Protein AF-A0ABD7GPJ7-F1 (afdb_monomer)

pLDDT: mean 96.89, std 2.07, range [85.75, 98.69]

Secondary structure (DSSP, 8-state):
-HHHHHHHHTT-HHHHS--EEE-GGGT-TT-SGGGHHHIIIIIHHHHHHHHHHHHHTT--EEE----GGGHHHHHHHHHHHHT-TTT--

Mean predicted aligned error: 2.33 Å

Nearest PDB structures (foldseek):
  9dl4-assembly2_A  TM=9.994E-01  e=5.511E-11  Sinorhizobium meliloti SM11
  7my9-assembly1_A  TM=1.000E+00  e=6.633E-11  Sinorhizobium meliloti SM11
  6ufp-assembly1_B  TM=1.002E+00  e=7.983E-11  Sinorhizobium meliloti SM11
  5kf6-assembly2_B  TM=1.002E+00  e=8.491E-11  Sinorhizobium meliloti SM11
  9e0b-assembly3_B  TM=1.001E+00  e=9.608E-11  Sinorhizobium meliloti SM11

InterPro domains:
  IPR002872 Proline dehydrogenase domain [PF01619] (2-87)
  IPR029041 FAD-linked oxidoreductase-like [SSF51730] (1-87)

Foldseek 3Di:
DLVVQLVVQVPVAAPRGAADEDELCVQDVPLAPVCLVCCVVRSLVVVLVSLLSNVVSRYDYHYDDDDPRNVVVVVVSVVVNVPDPSNDD

Solvent-accessible surface area (backbone atoms only — not comparable to full-atom values): 5265 Å² total; per-residue (Å²): 107,66,71,61,44,28,65,70,30,71,70,44,29,57,82,79,21,60,62,48,77,45,55,66,62,81,67,29,98,64,70,45,67,94,35,47,69,58,38,61,68,61,34,43,61,53,52,52,54,52,51,52,53,27,55,77,36,39,28,36,73,42,77,56,86,74,63,77,85,46,48,67,57,52,47,58,53,48,54,59,52,75,69,36,79,91,68,67,130

Organism: NCBI:txid1812935

Sequence (89 aa):
AIHSIGKASHGRGIYEGPGISIKLSALHPRYSRAQYERVMDELYPRLLSLTLLAKQYDIGLNIDAEEADRLELSLDLLERLCFEPQLTG

Structure (mmCIF, N/CA/C/O backbone):
data_AF-A0ABD7GPJ7-F1
#
_entry.id   AF-A0ABD7GPJ7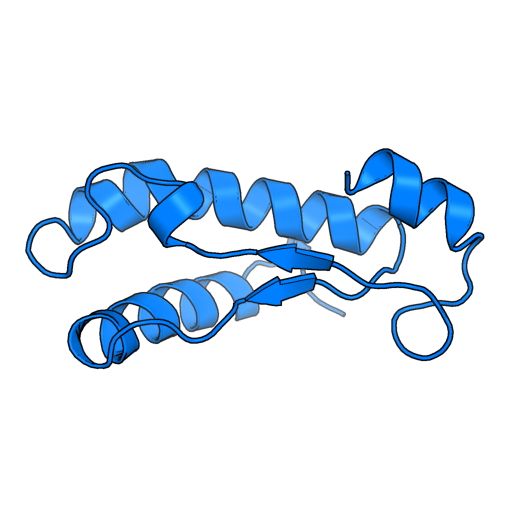-F1
#
loop_
_atom_site.group_PDB
_atom_site.id
_atom_site.type_symbol
_atom_site.label_atom_id
_atom_site.label_alt_id
_atom_site.label_comp_id
_atom_site.label_asym_id
_atom_site.label_entity_id
_atom_site.label_seq_id
_atom_site.pdbx_PDB_ins_code
_atom_site.Cartn_x
_atom_site.Cartn_y
_atom_site.Cartn_z
_atom_site.occupancy
_atom_site.B_iso_or_equiv
_atom_site.auth_seq_id
_atom_site.auth_comp_id
_atom_site.auth_asym_id
_atom_site.auth_atom_id
_atom_site.pdbx_PDB_model_num
ATOM 1 N N . ALA A 1 1 ? -4.714 0.155 -13.673 1.00 94.12 1 ALA A N 1
ATOM 2 C CA . ALA A 1 1 ? -3.524 1.030 -13.747 1.00 94.12 1 ALA A CA 1
ATOM 3 C C . ALA A 1 1 ? -2.230 0.220 -13.832 1.00 94.12 1 ALA A C 1
ATOM 5 O O . ALA A 1 1 ? -1.572 0.321 -14.857 1.00 94.12 1 ALA A O 1
ATOM 6 N N . ILE A 1 2 ? -1.914 -0.635 -12.844 1.00 97.12 2 ILE A N 1
ATOM 7 C CA . ILE A 1 2 ? -0.667 -1.433 -12.809 1.00 97.12 2 ILE A CA 1
ATOM 8 C C . ILE A 1 2 ? -0.395 -2.179 -14.125 1.00 97.12 2 ILE A C 1
ATOM 10 O O . ILE A 1 2 ? 0.656 -1.973 -14.711 1.00 97.12 2 ILE A O 1
ATOM 14 N N . HIS A 1 3 ? -1.351 -2.947 -14.662 1.00 98.06 3 HIS A N 1
ATOM 15 C CA . HIS A 1 3 ? -1.160 -3.634 -15.952 1.00 98.06 3 HIS A CA 1
ATOM 16 C C . HIS A 1 3 ? -0.793 -2.698 -17.111 1.00 98.06 3 HIS A C 1
ATOM 18 O O . HIS A 1 3 ? 0.027 -3.053 -17.953 1.00 98.06 3 HIS A O 1
ATOM 24 N N . SER A 1 4 ? -1.414 -1.521 -17.188 1.00 97.56 4 SER A N 1
ATOM 25 C CA . SER A 1 4 ? -1.158 -0.557 -18.262 1.00 97.56 4 SER A CA 1
ATOM 26 C C . SER A 1 4 ? 0.236 0.053 -18.127 1.00 97.56 4 SER A C 1
ATOM 28 O O . SER A 1 4 ? 0.963 0.124 -19.113 1.00 97.56 4 SER A O 1
ATOM 30 N N . ILE A 1 5 ? 0.619 0.439 -16.906 1.00 96.50 5 ILE A N 1
ATOM 31 C CA . ILE A 1 5 ? 1.940 1.002 -16.597 1.00 96.50 5 ILE A CA 1
ATOM 32 C C . ILE A 1 5 ? 3.026 -0.053 -16.807 1.00 96.50 5 ILE A C 1
ATOM 34 O O . ILE A 1 5 ? 4.004 0.218 -17.489 1.00 96.50 5 ILE A O 1
ATOM 38 N N . GLY A 1 6 ? 2.824 -1.272 -16.309 1.00 96.88 6 GLY A N 1
ATOM 39 C CA . GLY A 1 6 ? 3.760 -2.382 -16.459 1.00 96.88 6 GLY A CA 1
ATOM 40 C C . GLY A 1 6 ? 4.005 -2.759 -17.918 1.00 96.88 6 GLY A C 1
ATOM 41 O O . GLY A 1 6 ? 5.151 -2.864 -18.348 1.00 96.88 6 GLY A O 1
ATOM 42 N N . LYS A 1 7 ? 2.939 -2.850 -18.727 1.00 96.75 7 LYS A N 1
ATOM 43 C CA . LYS A 1 7 ? 3.072 -3.042 -20.180 1.00 96.75 7 LYS A CA 1
ATOM 44 C C . LYS A 1 7 ? 3.810 -1.878 -20.844 1.00 96.75 7 LYS A C 1
ATOM 46 O O . LYS A 1 7 ? 4.651 -2.124 -21.692 1.00 96.75 7 LYS A O 1
ATOM 51 N N . ALA A 1 8 ? 3.537 -0.631 -20.452 1.00 95.88 8 ALA A N 1
ATOM 52 C CA . ALA A 1 8 ? 4.223 0.546 -20.991 1.00 95.88 8 ALA A CA 1
ATOM 53 C C . ALA A 1 8 ? 5.683 0.681 -20.514 1.00 95.88 8 ALA A C 1
ATOM 55 O O . ALA A 1 8 ? 6.510 1.270 -21.218 1.00 95.88 8 ALA A O 1
ATOM 56 N N . SER A 1 9 ? 6.021 0.136 -19.343 1.00 96.19 9 SER A N 1
ATOM 57 C CA . SER A 1 9 ? 7.378 0.138 -18.794 1.00 96.19 9 SER A CA 1
ATOM 58 C C . SER A 1 9 ? 8.338 -0.649 -19.682 1.00 96.19 9 SER A C 1
ATOM 60 O O . SER A 1 9 ? 9.461 -0.194 -19.883 1.00 96.19 9 SER A O 1
ATOM 62 N N . HIS A 1 10 ? 7.876 -1.753 -20.287 1.00 93.94 10 HIS A N 1
ATOM 63 C CA . HIS A 1 10 ? 8.675 -2.633 -21.153 1.00 93.94 10 HIS A CA 1
ATOM 64 C C . HIS A 1 10 ? 9.996 -3.089 -20.498 1.00 93.94 10 HIS A C 1
ATOM 66 O O . HIS A 1 10 ? 11.022 -3.174 -21.165 1.00 93.94 10 HIS A O 1
ATOM 72 N N . GLY A 1 11 ? 9.980 -3.366 -19.189 1.00 92.94 11 GLY A N 1
ATOM 73 C CA . GLY A 1 11 ? 11.153 -3.873 -18.469 1.00 92.94 11 GLY A CA 1
ATOM 74 C C . GLY A 1 11 ? 12.245 -2.835 -18.196 1.00 92.94 11 GLY A C 1
ATOM 75 O O . GLY A 1 11 ? 13.379 -3.214 -17.938 1.00 92.94 11 GLY A O 1
ATOM 76 N N . ARG A 1 12 ? 11.924 -1.534 -18.217 1.00 96.25 12 ARG A N 1
ATOM 77 C CA . ARG A 1 12 ? 12.848 -0.457 -17.796 1.00 96.25 12 ARG A CA 1
ATOM 78 C C . ARG A 1 12 ? 13.131 -0.428 -16.285 1.00 96.25 12 ARG A C 1
ATOM 80 O O . ARG A 1 12 ? 13.871 0.428 -15.806 1.00 96.25 12 ARG A O 1
ATOM 87 N N . GLY A 1 13 ? 12.535 -1.355 -15.543 1.00 95.00 13 GLY A N 1
ATOM 88 C CA . GLY A 1 13 ? 12.730 -1.517 -14.114 1.00 95.00 13 GLY A CA 1
ATOM 89 C C . GLY A 1 13 ? 12.190 -0.368 -13.274 1.00 95.00 13 GLY A C 1
ATOM 90 O O . GLY A 1 13 ? 11.559 0.574 -13.763 1.00 95.00 13 GLY A O 1
ATOM 91 N N . ILE A 1 14 ? 12.473 -0.450 -11.978 1.00 97.06 14 ILE A N 1
ATOM 92 C CA . ILE A 1 14 ? 11.953 0.478 -10.967 1.00 97.06 14 ILE A CA 1
ATOM 93 C C . ILE A 1 14 ? 12.577 1.882 -11.012 1.00 97.06 14 ILE A C 1
ATOM 95 O O . ILE A 1 14 ? 12.011 2.805 -10.433 1.00 97.06 14 ILE A O 1
ATOM 99 N N . TYR A 1 15 ? 13.734 2.047 -11.666 1.00 96.12 15 TYR A N 1
ATOM 100 C CA . TYR A 1 15 ? 14.483 3.310 -11.696 1.00 96.12 15 TYR A CA 1
ATOM 101 C C . TYR A 1 15 ? 14.204 4.144 -12.950 1.00 96.12 15 TYR A C 1
ATOM 103 O O . TYR A 1 15 ? 13.967 5.345 -12.848 1.00 96.12 15 TYR A O 1
ATOM 111 N N . GLU A 1 16 ? 14.249 3.522 -14.132 1.00 96.12 16 GLU A N 1
ATOM 112 C CA . GLU A 1 16 ? 14.055 4.215 -15.415 1.00 96.12 16 GLU A CA 1
ATOM 113 C C . GLU A 1 16 ? 12.616 4.087 -15.935 1.00 96.12 16 GLU A C 1
ATOM 115 O O . GLU A 1 16 ? 12.173 4.867 -16.785 1.00 96.12 16 GLU A O 1
ATOM 120 N N . GLY A 1 17 ? 11.883 3.080 -15.454 1.00 95.06 17 GLY A N 1
ATOM 121 C CA . GLY A 1 17 ? 10.496 2.831 -15.808 1.00 95.06 17 GLY A CA 1
ATOM 122 C C . GLY A 1 17 ? 9.505 3.677 -14.999 1.00 95.06 17 GLY A C 1
ATOM 123 O O . GLY A 1 17 ? 9.815 4.187 -13.924 1.00 95.06 17 GLY A O 1
ATOM 124 N N . PRO A 1 18 ? 8.269 3.835 -15.500 1.00 96.50 18 PRO A N 1
ATOM 125 C CA . PRO A 1 18 ? 7.202 4.474 -14.744 1.00 96.50 18 PRO A CA 1
ATOM 126 C C . PRO A 1 18 ? 6.779 3.617 -13.540 1.00 96.50 18 PRO A C 1
ATOM 128 O O . PRO A 1 18 ? 6.628 2.401 -13.657 1.00 96.50 18 PRO A O 1
ATOM 131 N N . GLY A 1 19 ? 6.514 4.270 -12.408 1.00 96.88 19 GLY A N 1
ATOM 132 C CA . GLY A 1 19 ? 5.945 3.655 -11.206 1.00 96.88 19 GLY A CA 1
ATOM 133 C C . GLY A 1 19 ? 4.475 4.019 -10.975 1.00 96.88 19 GLY A C 1
ATOM 134 O O . GLY A 1 19 ? 3.834 4.685 -11.794 1.00 96.88 19 GLY A O 1
ATOM 135 N N . ILE A 1 20 ? 3.935 3.589 -9.836 1.00 97.94 20 ILE A N 1
ATOM 136 C CA . ILE A 1 20 ? 2.586 3.932 -9.376 1.00 97.94 20 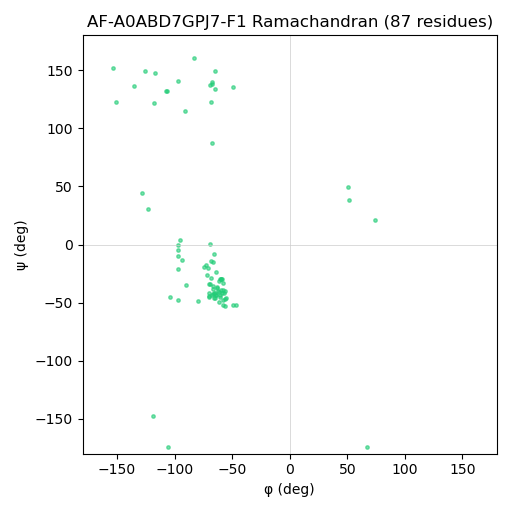ILE A CA 1
ATOM 137 C C . ILE A 1 20 ? 2.585 4.300 -7.892 1.00 97.94 20 ILE A C 1
ATOM 139 O O . ILE A 1 20 ? 3.166 3.597 -7.075 1.00 97.94 20 ILE A O 1
ATOM 143 N N . SER A 1 21 ? 1.863 5.362 -7.540 1.00 98.50 21 SER A N 1
ATOM 144 C CA . SER A 1 21 ? 1.535 5.701 -6.152 1.00 98.50 21 SER A CA 1
ATOM 145 C C . SER A 1 21 ? 0.146 5.194 -5.779 1.00 98.50 21 SER A C 1
ATOM 147 O O . SER A 1 21 ? -0.795 5.294 -6.573 1.00 98.50 21 SER A O 1
ATOM 149 N N . ILE A 1 22 ? -0.000 4.692 -4.555 1.00 98.31 22 ILE A N 1
ATOM 150 C CA . ILE A 1 22 ? -1.280 4.303 -3.959 1.00 98.31 22 ILE A CA 1
ATOM 151 C C . ILE A 1 22 ? -1.485 5.008 -2.616 1.00 98.31 22 ILE A C 1
ATOM 153 O O . ILE A 1 22 ? -0.534 5.259 -1.883 1.00 98.31 22 ILE A O 1
ATOM 157 N N . LYS A 1 23 ? -2.746 5.280 -2.272 1.00 98.44 23 LYS A N 1
ATOM 158 C CA . LYS A 1 23 ? -3.164 5.717 -0.930 1.00 98.44 23 LYS A CA 1
ATOM 159 C C . LYS A 1 23 ? -3.869 4.563 -0.234 1.00 98.44 23 LYS A C 1
ATOM 161 O O . LYS A 1 23 ? -4.751 3.945 -0.834 1.00 98.44 23 LYS A O 1
ATOM 166 N N . LEU A 1 24 ? -3.513 4.277 1.014 1.00 98.00 24 LEU A N 1
ATOM 167 C CA . LEU A 1 24 ? -4.098 3.173 1.778 1.00 98.00 24 LEU A CA 1
ATOM 168 C C . LEU A 1 24 ? -5.556 3.479 2.136 1.00 98.00 24 LEU A C 1
ATOM 170 O O . LEU A 1 24 ? -6.407 2.588 2.081 1.00 98.00 24 LEU A O 1
ATOM 174 N N . SER A 1 25 ? -5.883 4.751 2.380 1.00 97.50 25 SER A N 1
ATOM 175 C CA . SER A 1 25 ? -7.265 5.197 2.598 1.00 97.50 25 SER A CA 1
ATOM 176 C C . SER A 1 25 ? -8.204 4.927 1.418 1.00 97.50 25 SER A C 1
ATOM 178 O O . SER A 1 25 ? -9.390 4.671 1.625 1.00 97.50 25 SER A O 1
ATOM 180 N N . ALA A 1 26 ? -7.690 4.908 0.184 1.00 97.25 26 ALA A N 1
ATOM 181 C CA . ALA A 1 26 ? -8.477 4.573 -1.004 1.00 97.25 26 ALA A CA 1
ATOM 182 C C . ALA A 1 26 ? -8.770 3.066 -1.115 1.00 97.25 26 ALA A C 1
ATOM 184 O O . ALA A 1 26 ? -9.690 2.662 -1.827 1.00 97.25 26 ALA A O 1
ATOM 185 N N . LEU A 1 27 ? -7.998 2.227 -0.419 1.00 96.00 27 LEU A N 1
ATOM 186 C CA . LEU A 1 27 ? -8.116 0.770 -0.466 1.00 96.00 27 LEU A CA 1
ATOM 187 C C . LEU A 1 27 ? -9.012 0.205 0.638 1.00 96.00 27 LEU A C 1
ATOM 189 O O . LEU A 1 27 ? -9.406 -0.964 0.551 1.00 96.00 27 LEU A O 1
ATOM 193 N N . HIS A 1 28 ? -9.356 1.006 1.652 1.00 96.81 28 HIS A N 1
ATOM 194 C CA . HIS A 1 28 ? -10.155 0.550 2.783 1.00 96.81 28 HIS A CA 1
ATOM 195 C C . HIS A 1 28 ? -11.004 1.674 3.416 1.00 96.81 28 HIS A C 1
ATOM 197 O O . HIS A 1 28 ? -10.455 2.656 3.919 1.00 96.81 28 HIS A O 1
ATOM 203 N N . PRO A 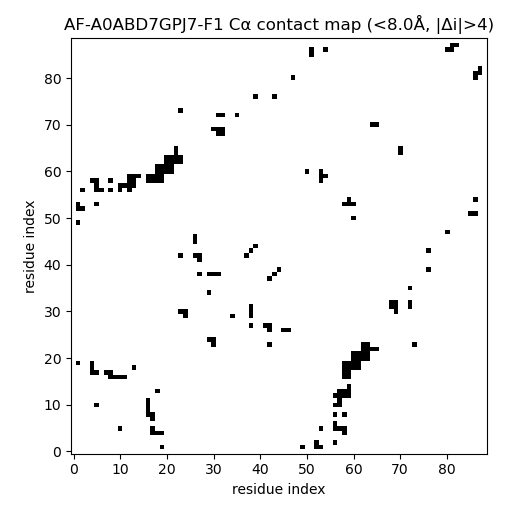1 29 ? -12.344 1.518 3.501 1.00 92.00 29 PRO A N 1
ATOM 204 C CA . PRO A 1 29 ? -13.263 2.581 3.933 1.00 92.00 29 PRO A CA 1
ATOM 205 C C . PRO A 1 29 ? -13.106 2.989 5.405 1.00 92.00 29 PRO A C 1
ATOM 207 O O . PRO A 1 29 ? -13.642 4.009 5.831 1.00 92.00 29 PRO A O 1
ATOM 210 N N . ARG A 1 30 ? -12.408 2.182 6.210 1.00 90.56 30 ARG A N 1
ATOM 211 C CA . ARG A 1 30 ? -12.165 2.424 7.638 1.00 90.56 30 ARG A CA 1
ATOM 212 C C . ARG A 1 30 ? -10.679 2.314 7.961 1.00 90.56 30 ARG A C 1
ATOM 214 O O . ARG A 1 30 ? -10.303 1.640 8.911 1.00 90.56 30 ARG A O 1
ATOM 221 N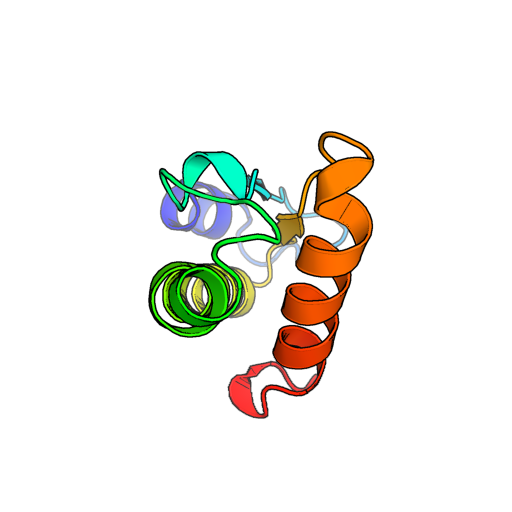 N . TYR A 1 31 ? -9.833 2.903 7.117 1.00 95.75 31 TYR A N 1
ATOM 222 C CA . TYR A 1 31 ? -8.395 3.001 7.364 1.00 95.75 31 TYR A CA 1
ATOM 223 C C . TYR A 1 31 ? -8.120 3.931 8.560 1.00 95.75 31 TYR A C 1
ATOM 225 O O . TYR A 1 31 ? -7.988 5.150 8.415 1.00 95.75 31 TYR A O 1
ATOM 233 N N . SER A 1 32 ? -8.140 3.350 9.761 1.00 93.38 32 SER A N 1
ATOM 234 C CA . SER A 1 32 ? -7.851 4.023 11.026 1.00 93.38 32 SER A CA 1
ATOM 235 C C . SER A 1 32 ? -7.319 3.040 12.069 1.00 93.38 32 SER A C 1
ATOM 237 O O . SER A 1 32 ? -7.672 1.858 12.071 1.00 93.38 32 SER A O 1
ATOM 239 N N . ARG A 1 33 ? -6.499 3.539 13.004 1.00 91.88 33 ARG A N 1
ATOM 240 C CA . ARG A 1 33 ? -5.867 2.723 14.058 1.00 91.88 33 ARG A CA 1
ATOM 241 C C . ARG A 1 33 ? -6.878 1.983 14.940 1.00 91.88 33 ARG A C 1
ATOM 243 O O . ARG A 1 33 ? -6.626 0.853 15.345 1.00 91.88 33 ARG A O 1
ATOM 250 N N . ALA A 1 34 ? -8.049 2.580 15.171 1.00 94.50 34 ALA A N 1
ATOM 251 C CA . ALA A 1 34 ? -9.148 1.985 15.937 1.00 94.50 34 ALA A CA 1
ATOM 252 C C . ALA A 1 34 ? -9.781 0.743 15.273 1.00 94.50 34 ALA A C 1
ATOM 254 O O . ALA A 1 34 ? -10.649 0.105 15.864 1.00 94.50 34 ALA A O 1
ATOM 255 N N . GLN A 1 35 ? -9.414 0.423 14.030 1.00 94.56 35 GLN A N 1
ATOM 256 C CA . GLN A 1 35 ? -9.892 -0.740 13.277 1.00 94.56 35 GLN A CA 1
ATOM 257 C C . GLN A 1 35 ? -8.719 -1.627 12.830 1.00 94.56 35 GLN A C 1
ATOM 259 O O . GLN A 1 35 ? -8.794 -2.251 11.777 1.00 94.56 35 GLN A O 1
ATOM 264 N N . TYR A 1 36 ? -7.635 -1.664 13.614 1.00 96.88 36 TYR A N 1
ATOM 265 C CA . TYR A 1 36 ? -6.383 -2.347 13.272 1.00 96.88 36 TYR A CA 1
ATOM 266 C C . TYR A 1 36 ? -6.572 -3.769 12.728 1.00 96.88 36 TYR A C 1
ATOM 268 O O . TYR A 1 36 ? -6.091 -4.058 11.638 1.00 96.88 36 TYR A O 1
ATOM 276 N N . GLU A 1 37 ? -7.311 -4.629 13.436 1.00 97.19 37 GLU A N 1
ATOM 277 C CA . GLU A 1 37 ? -7.544 -6.020 13.011 1.00 97.19 37 GLU A CA 1
ATOM 278 C C . GLU A 1 37 ? -8.193 -6.081 11.627 1.00 97.19 37 GLU A C 1
ATOM 280 O O . GLU A 1 37 ? -7.682 -6.729 10.721 1.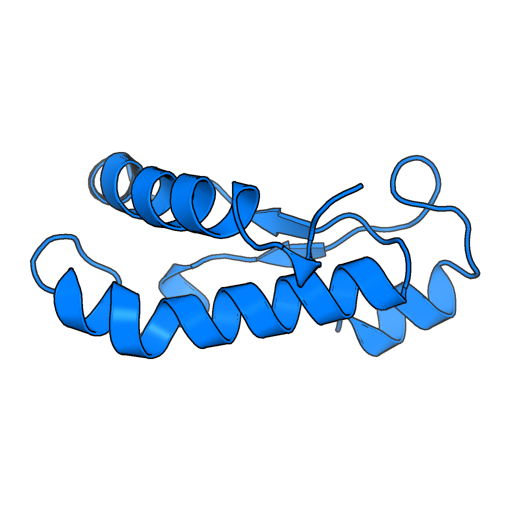00 97.19 37 GLU A O 1
ATOM 285 N N . ARG A 1 38 ? -9.244 -5.285 11.407 1.00 97.19 38 ARG A N 1
ATOM 286 C CA . ARG A 1 38 ? -9.913 -5.205 10.103 1.00 97.19 38 ARG A CA 1
ATOM 287 C C . ARG A 1 38 ? -9.000 -4.680 9.007 1.00 97.19 38 ARG A C 1
ATOM 289 O O . ARG A 1 38 ? -9.069 -5.146 7.880 1.00 97.19 38 ARG A O 1
ATOM 296 N N . VAL A 1 39 ? -8.133 -3.719 9.314 1.00 97.69 39 VAL A N 1
ATOM 297 C CA . VAL A 1 39 ? -7.133 -3.243 8.350 1.00 97.69 39 VAL A CA 1
ATOM 298 C C . VAL A 1 39 ? -6.160 -4.376 8.000 1.00 97.69 39 VAL A C 1
ATOM 300 O O . VAL A 1 39 ? -5.883 -4.596 6.822 1.00 97.69 39 VAL A O 1
ATOM 303 N N . MET A 1 40 ? -5.697 -5.144 8.983 1.00 97.88 40 MET A N 1
ATOM 304 C CA . MET A 1 40 ? -4.800 -6.278 8.749 1.00 97.88 40 MET A CA 1
ATOM 305 C C . MET A 1 40 ? -5.461 -7.451 8.014 1.00 97.88 40 MET A C 1
ATOM 307 O O . MET A 1 40 ? -4.770 -8.155 7.276 1.00 97.88 40 MET A O 1
ATOM 311 N N . ASP A 1 41 ? -6.771 -7.635 8.159 1.00 97.88 41 ASP A N 1
ATOM 312 C CA . ASP A 1 41 ? -7.513 -8.723 7.515 1.00 97.88 41 ASP A CA 1
ATOM 313 C C . ASP A 1 41 ? -8.068 -8.338 6.134 1.00 97.88 41 ASP A C 1
ATOM 315 O O . ASP A 1 41 ? -8.116 -9.165 5.225 1.00 97.88 41 ASP A O 1
ATOM 319 N N . GLU A 1 42 ? -8.476 -7.080 5.942 1.00 98.12 42 GLU A N 1
ATOM 320 C CA . GLU A 1 42 ? -9.151 -6.614 4.724 1.00 98.12 42 GLU A CA 1
ATOM 321 C C . GLU A 1 42 ? -8.224 -5.800 3.802 1.00 98.12 42 GLU A C 1
ATOM 323 O O . GLU A 1 42 ? -8.225 -5.999 2.582 1.00 98.12 42 GLU A O 1
ATOM 328 N N . LEU A 1 43 ? -7.446 -4.857 4.354 1.00 98.25 43 LEU A N 1
ATOM 329 C CA . LEU A 1 43 ? -6.577 -3.965 3.573 1.00 98.25 43 LEU A CA 1
ATOM 330 C C . LEU A 1 43 ? -5.288 -4.681 3.178 1.00 98.25 43 LEU A C 1
ATOM 332 O O . LEU A 1 43 ? -4.915 -4.652 2.004 1.00 98.25 43 LEU A O 1
ATOM 336 N N . TYR A 1 44 ? -4.624 -5.341 4.129 1.00 98.50 44 TYR A N 1
ATOM 337 C CA . TYR A 1 44 ? -3.314 -5.944 3.884 1.00 98.50 44 TYR A CA 1
ATOM 338 C C . TYR A 1 44 ? -3.295 -6.921 2.692 1.00 98.50 44 TYR A C 1
ATOM 340 O O . TYR A 1 44 ? -2.428 -6.757 1.830 1.00 98.50 44 TYR A O 1
ATOM 348 N N . PRO A 1 45 ? -4.253 -7.860 2.524 1.00 98.44 45 PRO A N 1
ATOM 349 C CA . PRO A 1 45 ? -4.246 -8.745 1.356 1.00 98.44 45 PRO A CA 1
ATOM 350 C C . PRO A 1 45 ? -4.366 -7.994 0.020 1.00 98.44 45 PRO A C 1
ATOM 352 O O . PRO A 1 45 ? -3.794 -8.415 -0.986 1.00 98.44 45 PRO A O 1
ATOM 355 N N . ARG A 1 46 ? -5.074 -6.853 -0.003 1.00 98.31 46 ARG A N 1
ATOM 356 C CA . ARG A 1 46 ? -5.175 -5.992 -1.193 1.00 98.31 46 ARG A CA 1
ATOM 357 C C . ARG A 1 46 ? -3.849 -5.304 -1.483 1.00 98.31 46 ARG A C 1
ATOM 359 O O . ARG A 1 46 ? -3.425 -5.293 -2.636 1.00 98.31 46 ARG A O 1
ATOM 366 N N . LEU A 1 47 ? -3.195 -4.764 -0.452 1.00 98.50 47 LEU A N 1
ATOM 367 C CA . LEU A 1 47 ? -1.866 -4.168 -0.572 1.00 98.50 47 LEU A CA 1
ATOM 368 C C . LEU A 1 47 ? -0.867 -5.192 -1.123 1.00 98.50 47 LEU A C 1
ATOM 370 O O . LEU A 1 47 ? -0.243 -4.930 -2.146 1.00 98.50 47 LEU A O 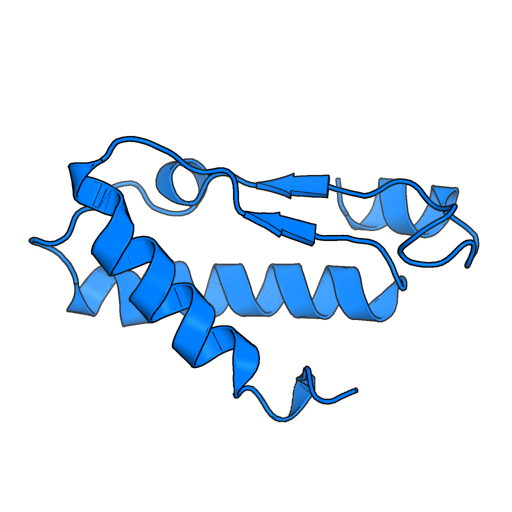1
ATOM 374 N N . LEU A 1 48 ? -0.793 -6.381 -0.517 1.00 98.69 48 LEU A N 1
ATOM 375 C CA . LEU A 1 48 ? 0.079 -7.462 -0.973 1.00 98.69 48 LEU A CA 1
ATOM 376 C C . LEU A 1 48 ? -0.190 -7.830 -2.437 1.00 98.69 48 LEU A C 1
ATOM 378 O O . LEU A 1 48 ? 0.740 -7.892 -3.238 1.00 98.69 48 LEU A O 1
ATOM 382 N N . SER A 1 49 ? -1.457 -8.004 -2.823 1.00 98.56 49 SER A N 1
ATOM 383 C CA . SER A 1 49 ? -1.815 -8.327 -4.208 1.00 98.56 49 SER A CA 1
ATOM 384 C C . SER A 1 49 ? -1.362 -7.257 -5.208 1.00 98.56 49 SER A C 1
ATOM 386 O O . SER A 1 49 ? -0.926 -7.607 -6.305 1.00 98.56 49 SER A O 1
ATOM 388 N N . LEU A 1 50 ? -1.464 -5.971 -4.860 1.00 98.56 50 LEU A N 1
ATOM 389 C CA . LEU A 1 50 ? -1.008 -4.877 -5.722 1.00 98.56 50 LEU A CA 1
ATOM 39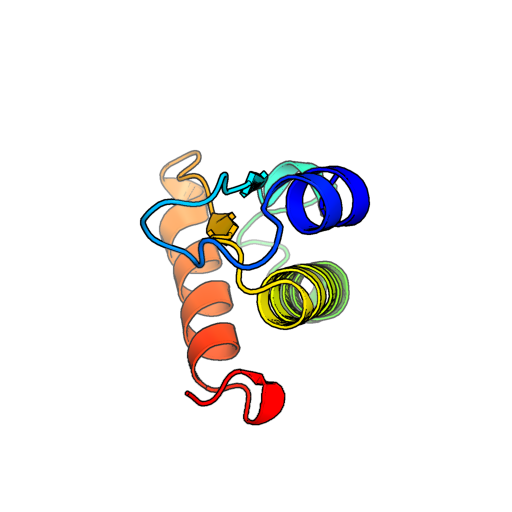0 C C . LEU A 1 50 ? 0.521 -4.843 -5.817 1.00 98.56 50 LEU A C 1
ATOM 392 O O . LEU A 1 50 ? 1.051 -4.681 -6.916 1.00 98.56 50 LEU A O 1
ATOM 396 N N . THR A 1 51 ? 1.223 -5.052 -4.703 1.00 98.62 51 THR A N 1
ATOM 397 C CA . THR A 1 51 ? 2.691 -5.088 -4.665 1.00 98.62 51 THR A CA 1
ATOM 398 C C . THR A 1 51 ? 3.247 -6.270 -5.453 1.00 98.62 51 THR A C 1
ATOM 400 O O . THR A 1 51 ? 4.176 -6.097 -6.238 1.00 98.62 51 THR A O 1
ATOM 403 N N . LEU A 1 52 ? 2.641 -7.455 -5.342 1.00 98.56 52 LEU A N 1
ATOM 404 C CA . LEU A 1 52 ? 3.015 -8.618 -6.153 1.00 98.56 52 LEU A CA 1
ATOM 405 C C . LEU A 1 52 ? 2.795 -8.365 -7.642 1.00 98.56 52 LEU A C 1
ATOM 407 O O . LEU A 1 52 ? 3.629 -8.740 -8.464 1.00 98.56 52 LEU A O 1
ATOM 411 N N . LEU A 1 53 ? 1.695 -7.698 -7.996 1.00 98.38 53 LEU A N 1
ATOM 412 C CA . LEU A 1 53 ? 1.428 -7.346 -9.383 1.00 98.38 53 LEU A CA 1
ATOM 413 C C . LEU A 1 53 ? 2.436 -6.317 -9.914 1.00 98.38 53 LEU A C 1
ATOM 415 O O . LEU A 1 53 ? 2.868 -6.430 -11.057 1.00 98.38 53 LEU A O 1
ATOM 419 N N . ALA A 1 54 ? 2.839 -5.338 -9.101 1.00 98.38 54 ALA A N 1
ATOM 420 C CA . ALA A 1 54 ? 3.897 -4.395 -9.460 1.00 98.38 54 ALA A CA 1
ATOM 421 C C . ALA A 1 54 ? 5.251 -5.105 -9.640 1.00 98.38 54 ALA A C 1
ATOM 423 O O . ALA A 1 54 ? 5.916 -4.887 -10.654 1.00 98.38 54 ALA A O 1
ATOM 424 N N . LYS A 1 55 ? 5.598 -6.036 -8.736 1.00 97.75 55 LYS A N 1
ATOM 425 C CA . LYS A 1 55 ? 6.801 -6.878 -8.831 1.00 97.75 55 LYS A CA 1
ATOM 426 C C . LYS A 1 55 ? 6.842 -7.689 -10.128 1.00 97.75 55 LYS A C 1
ATOM 428 O O . LYS A 1 55 ? 7.886 -7.753 -10.764 1.00 97.75 55 LYS A O 1
ATOM 433 N N . GLN A 1 56 ? 5.719 -8.268 -10.561 1.00 97.50 56 GLN A N 1
ATOM 434 C CA . GLN A 1 56 ? 5.650 -9.032 -11.820 1.00 97.50 56 GLN A CA 1
ATOM 435 C C . GLN A 1 56 ? 6.027 -8.208 -13.058 1.00 97.50 56 GLN A C 1
ATOM 437 O O . GLN A 1 56 ? 6.505 -8.769 -14.040 1.00 97.50 56 GLN A O 1
ATOM 442 N N . TYR A 1 57 ? 5.790 -6.897 -13.025 1.00 98.06 57 TYR A N 1
ATOM 443 C CA . TYR A 1 57 ? 6.140 -5.985 -14.112 1.00 98.06 57 TYR A CA 1
ATOM 444 C C . TYR A 1 57 ? 7.466 -5.252 -13.898 1.00 98.06 57 TYR A C 1
ATOM 446 O O . TYR A 1 57 ? 7.834 -4.455 -14.761 1.00 98.06 57 TYR A O 1
ATOM 454 N N . ASP A 1 58 ? 8.147 -5.500 -12.777 1.00 97.75 58 ASP A N 1
ATOM 455 C CA . ASP A 1 58 ? 9.344 -4.772 -12.354 1.00 97.75 58 ASP A CA 1
ATOM 456 C C . ASP A 1 58 ? 9.134 -3.244 -12.379 1.00 97.75 58 ASP A C 1
ATOM 458 O O . ASP A 1 58 ? 9.891 -2.486 -12.983 1.00 97.75 58 ASP A O 1
ATOM 462 N N . ILE A 1 59 ? 8.029 -2.781 -11.779 1.00 98.25 59 ILE A N 1
ATOM 463 C CA . ILE A 1 59 ? 7.725 -1.350 -11.643 1.00 98.25 59 ILE A CA 1
ATOM 464 C C . ILE A 1 59 ? 7.675 -0.929 -10.178 1.00 98.25 59 ILE A C 1
ATOM 466 O O . ILE A 1 59 ? 7.238 -1.689 -9.312 1.00 98.25 59 ILE A O 1
ATOM 470 N N . GLY A 1 60 ? 8.074 0.314 -9.907 1.00 98.06 60 GLY A N 1
ATOM 471 C CA . GLY A 1 60 ? 7.980 0.892 -8.570 1.00 98.06 60 GLY A CA 1
ATOM 472 C C . GLY A 1 60 ?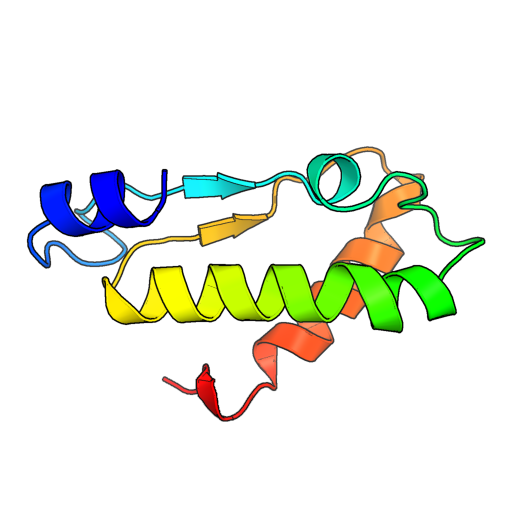 6.526 1.034 -8.115 1.00 98.06 60 GLY A C 1
ATOM 473 O O . GLY A 1 60 ? 5.678 1.525 -8.867 1.00 98.06 60 GLY A O 1
ATOM 474 N N . LEU A 1 61 ? 6.245 0.629 -6.876 1.00 98.50 61 LEU A N 1
ATOM 475 C CA . LEU A 1 61 ? 4.999 0.927 -6.174 1.00 98.50 61 LEU A CA 1
ATOM 476 C C . LEU A 1 61 ? 5.321 1.745 -4.924 1.00 98.50 61 LEU A C 1
ATOM 478 O O . LEU A 1 61 ? 6.057 1.296 -4.050 1.00 98.50 61 LEU A O 1
ATOM 482 N N . ASN A 1 62 ? 4.740 2.935 -4.834 1.00 98.38 62 ASN A N 1
ATOM 483 C CA . ASN A 1 62 ? 4.905 3.853 -3.719 1.00 98.38 62 ASN A CA 1
ATOM 484 C C . ASN A 1 62 ? 3.628 3.885 -2.876 1.00 98.38 62 ASN A C 1
ATOM 486 O O . ASN A 1 62 ? 2.525 4.037 -3.402 1.00 98.38 62 ASN A O 1
ATOM 490 N N . ILE A 1 63 ? 3.785 3.762 -1.561 1.00 98.44 63 ILE A N 1
ATOM 491 C CA . ILE A 1 63 ? 2.716 4.019 -0.596 1.00 98.44 63 ILE A CA 1
ATOM 492 C C . ILE A 1 63 ? 2.818 5.495 -0.211 1.00 98.44 63 ILE A C 1
ATOM 494 O O . ILE A 1 63 ? 3.823 5.913 0.364 1.00 98.44 63 ILE A O 1
ATOM 498 N N . ASP A 1 64 ? 1.807 6.287 -0.561 1.00 98.25 64 ASP A N 1
ATOM 499 C CA . ASP A 1 64 ? 1.778 7.708 -0.225 1.00 98.25 64 ASP A CA 1
ATOM 500 C C . ASP A 1 64 ? 1.641 7.887 1.293 1.00 98.25 64 ASP A C 1
ATOM 502 O O . ASP A 1 64 ? 0.844 7.211 1.948 1.00 98.25 64 ASP A O 1
ATOM 506 N N . ALA A 1 65 ? 2.386 8.843 1.847 1.00 96.62 65 ALA A N 1
ATOM 507 C CA . ALA A 1 65 ? 2.140 9.317 3.200 1.00 96.62 65 ALA A CA 1
ATOM 508 C C . ALA A 1 65 ? 0.816 10.097 3.245 1.00 96.62 65 ALA A C 1
ATOM 510 O O . ALA A 1 65 ? 0.522 10.902 2.357 1.00 96.62 65 ALA A O 1
ATOM 511 N N . GLU A 1 66 ? 0.027 9.853 4.287 1.00 96.19 66 GLU A N 1
ATOM 512 C CA . GLU A 1 66 ? -1.283 10.474 4.498 1.00 96.19 66 GLU A CA 1
ATOM 513 C C . GLU A 1 66 ? -1.264 11.281 5.815 1.00 96.19 66 GLU A C 1
ATOM 515 O O . GLU A 1 66 ? -0.239 11.860 6.176 1.00 96.19 66 GLU A O 1
ATOM 520 N N . GLU A 1 67 ? -2.380 11.374 6.532 1.00 96.38 67 GLU A N 1
ATOM 521 C CA . GLU A 1 67 ? -2.469 12.095 7.802 1.00 96.38 67 GLU A CA 1
ATOM 522 C C . GLU A 1 67 ? -1.595 11.458 8.901 1.00 96.38 67 GLU A C 1
ATOM 524 O O . GLU A 1 67 ? -1.379 10.245 8.941 1.00 96.38 67 GLU A O 1
ATOM 529 N N . ALA A 1 68 ? -1.087 12.280 9.825 1.00 96.19 68 ALA A N 1
ATOM 530 C CA . ALA A 1 68 ? -0.122 11.843 10.840 1.00 96.19 68 ALA A CA 1
ATOM 531 C C . ALA A 1 68 ? -0.653 10.736 11.775 1.00 96.19 68 ALA A C 1
ATOM 533 O O . ALA A 1 68 ? 0.121 9.897 12.228 1.00 96.19 68 ALA A O 1
ATOM 534 N N . ASP A 1 69 ? -1.963 10.690 12.032 1.00 94.06 69 ASP A N 1
ATOM 535 C CA . ASP A 1 69 ? -2.618 9.660 12.852 1.00 94.06 69 ASP A CA 1
ATOM 536 C C . ASP A 1 69 ? -2.621 8.265 12.196 1.00 94.06 69 ASP A C 1
ATOM 538 O O . ASP A 1 69 ? -2.866 7.257 12.863 1.00 94.06 69 ASP A O 1
ATOM 542 N N . ARG A 1 70 ? -2.325 8.191 10.893 1.00 96.06 70 ARG A N 1
ATOM 543 C CA . ARG A 1 70 ? -2.214 6.951 10.115 1.00 96.06 70 ARG A CA 1
ATOM 544 C C . ARG A 1 70 ? -0.781 6.453 9.959 1.00 96.06 70 ARG A C 1
ATOM 546 O O . ARG A 1 70 ? -0.603 5.371 9.405 1.00 96.06 70 ARG A O 1
ATOM 553 N N . LEU A 1 71 ? 0.218 7.197 10.440 1.00 96.56 71 LEU A N 1
ATOM 554 C CA . LEU A 1 71 ? 1.631 6.858 10.258 1.00 96.56 71 LEU A CA 1
ATOM 555 C C . LEU A 1 71 ? 1.995 5.510 10.889 1.00 96.56 71 LEU A C 1
ATOM 557 O O . LEU A 1 71 ? 2.583 4.668 10.226 1.00 96.56 71 LEU A O 1
ATOM 561 N N . GLU A 1 72 ? 1.627 5.271 12.147 1.00 97.25 72 GLU A N 1
ATOM 562 C CA . GLU A 1 72 ? 1.949 3.993 12.802 1.00 97.25 72 GLU A CA 1
ATOM 563 C C . GLU A 1 72 ? 1.322 2.809 12.059 1.00 97.25 72 GLU A C 1
ATOM 565 O O . GLU A 1 72 ? 1.979 1.813 11.787 1.00 97.25 72 GLU A O 1
ATOM 570 N N . LEU A 1 73 ? 0.062 2.956 11.643 1.00 97.50 73 LEU A N 1
ATOM 571 C CA . LEU A 1 73 ? -0.652 1.908 10.924 1.00 97.50 73 LEU A CA 1
ATOM 572 C C . LEU A 1 73 ? -0.060 1.637 9.531 1.00 97.50 73 LEU A C 1
ATOM 574 O O . LEU A 1 73 ? -0.052 0.488 9.088 1.00 97.50 73 LEU A O 1
ATOM 578 N N . SER A 1 74 ? 0.427 2.667 8.828 1.00 98.00 74 SER A N 1
ATOM 579 C CA . SER A 1 74 ? 1.100 2.469 7.540 1.00 98.00 74 SER A CA 1
ATOM 580 C C . SER A 1 74 ? 2.453 1.782 7.710 1.00 98.00 74 SER A C 1
ATOM 582 O O . SER A 1 74 ? 2.814 0.966 6.863 1.00 98.00 74 SER A O 1
ATOM 584 N N . LEU A 1 75 ? 3.167 2.059 8.806 1.00 98.25 75 LEU A N 1
ATOM 585 C CA . LEU A 1 75 ? 4.415 1.380 9.153 1.00 98.25 75 LEU A CA 1
ATOM 586 C C . LEU A 1 75 ? 4.181 -0.093 9.499 1.00 98.25 75 LEU A C 1
ATOM 588 O O . LEU A 1 75 ? 4.901 -0.931 8.970 1.00 98.25 75 LEU A O 1
ATOM 592 N N . ASP A 1 76 ? 3.140 -0.423 10.269 1.00 98.38 76 ASP A N 1
ATOM 593 C CA . ASP A 1 76 ? 2.786 -1.818 10.578 1.00 98.38 76 ASP A CA 1
ATOM 594 C C . ASP A 1 76 ? 2.501 -2.626 9.290 1.00 98.38 76 ASP A C 1
ATOM 596 O O . ASP A 1 76 ? 2.929 -3.772 9.126 1.00 98.38 76 ASP A O 1
ATOM 600 N N . LEU A 1 77 ? 1.787 -2.016 8.333 1.00 98.44 77 LEU A N 1
ATOM 601 C CA . LEU A 1 77 ? 1.511 -2.616 7.022 1.00 98.44 77 LEU A CA 1
ATOM 602 C C . LEU A 1 77 ? 2.783 -2.774 6.179 1.00 98.44 77 LEU A C 1
ATOM 604 O O . LEU A 1 77 ? 2.957 -3.808 5.529 1.00 98.44 77 LEU A O 1
ATOM 608 N N . LEU A 1 78 ? 3.652 -1.758 6.177 1.00 98.50 78 LEU A N 1
ATOM 609 C CA . LEU A 1 78 ? 4.920 -1.768 5.450 1.00 98.50 78 LEU A CA 1
ATOM 610 C C . LEU A 1 78 ? 5.870 -2.831 6.005 1.00 98.50 78 LEU A C 1
ATOM 612 O O . LEU A 1 78 ? 6.438 -3.590 5.227 1.00 98.50 78 LEU A O 1
ATOM 616 N N . GLU A 1 79 ? 6.016 -2.914 7.327 1.00 98.38 79 GLU A N 1
ATOM 617 C CA . GLU A 1 79 ? 6.862 -3.906 7.987 1.00 98.38 79 GLU A CA 1
ATOM 618 C C . GLU A 1 79 ? 6.440 -5.313 7.574 1.00 98.38 79 GLU A C 1
ATOM 620 O O . GLU A 1 79 ? 7.244 -6.066 7.023 1.00 98.38 79 GLU A O 1
ATOM 625 N N . ARG A 1 80 ? 5.150 -5.636 7.722 1.00 98.25 80 ARG A N 1
ATOM 626 C CA . ARG A 1 80 ? 4.625 -6.938 7.304 1.00 98.25 80 ARG A CA 1
ATOM 627 C C . ARG A 1 80 ? 4.870 -7.204 5.814 1.00 98.25 80 ARG A C 1
ATOM 629 O O . ARG A 1 80 ? 5.185 -8.329 5.447 1.00 98.25 80 ARG A O 1
ATOM 636 N N . LEU A 1 81 ? 4.731 -6.196 4.949 1.00 98.31 81 LEU A N 1
ATOM 637 C CA . LEU A 1 81 ? 4.965 -6.316 3.505 1.00 98.31 81 LEU A CA 1
ATOM 638 C C . LEU A 1 81 ? 6.438 -6.618 3.172 1.00 98.31 81 LEU A C 1
ATOM 640 O O . LEU A 1 81 ? 6.703 -7.467 2.325 1.00 98.31 81 LEU A O 1
ATOM 644 N N . CYS A 1 82 ? 7.390 -5.970 3.846 1.00 98.06 82 CYS A N 1
ATOM 645 C CA . CYS A 1 82 ? 8.827 -6.166 3.622 1.00 98.06 82 CYS A CA 1
ATOM 646 C C . CYS A 1 82 ? 9.311 -7.586 3.957 1.00 98.06 82 CYS A C 1
ATOM 648 O O . CYS A 1 82 ? 10.320 -8.030 3.412 1.00 98.06 82 CYS A O 1
ATOM 650 N N . PHE A 1 83 ? 8.597 -8.305 4.825 1.00 98.19 83 PHE A N 1
ATOM 651 C CA . PHE A 1 83 ? 8.929 -9.678 5.215 1.00 98.19 83 PHE A CA 1
ATOM 652 C C . PHE A 1 83 ? 8.185 -10.760 4.417 1.00 98.19 83 PHE A C 1
ATOM 654 O O . PHE A 1 83 ? 8.356 -11.946 4.698 1.00 98.19 83 PHE A O 1
ATOM 661 N N . GLU A 1 84 ? 7.386 -10.396 3.409 1.00 98.31 84 GLU A N 1
ATOM 662 C CA . GLU A 1 84 ? 6.692 -11.380 2.576 1.00 98.31 84 GLU A CA 1
ATOM 663 C C . GLU A 1 84 ? 7.684 -12.177 1.707 1.00 98.31 84 GLU A C 1
ATOM 665 O O . GLU A 1 84 ? 8.377 -11.589 0.869 1.00 98.31 84 GLU A O 1
ATOM 670 N N . PRO A 1 85 ? 7.728 -13.523 1.809 1.00 97.94 85 PRO A N 1
ATOM 671 C CA . PRO A 1 85 ? 8.662 -14.348 1.033 1.00 97.94 85 PRO A CA 1
ATOM 672 C C . PRO A 1 85 ? 8.506 -14.180 -0.483 1.00 97.94 85 PRO A C 1
ATOM 674 O O . PRO A 1 85 ? 9.452 -14.320 -1.253 1.00 97.94 85 PRO A O 1
ATOM 677 N N . GLN A 1 86 ? 7.291 -13.862 -0.930 1.00 97.56 86 GLN A N 1
ATOM 678 C CA . GLN A 1 86 ? 6.990 -13.630 -2.341 1.00 97.56 86 GLN A CA 1
ATOM 679 C C . GLN A 1 86 ? 7.600 -12.319 -2.859 1.00 97.56 86 GLN A C 1
ATOM 681 O O . GLN A 1 86 ? 7.782 -12.156 -4.069 1.00 97.56 86 GLN A O 1
ATOM 686 N N . LEU A 1 87 ? 7.941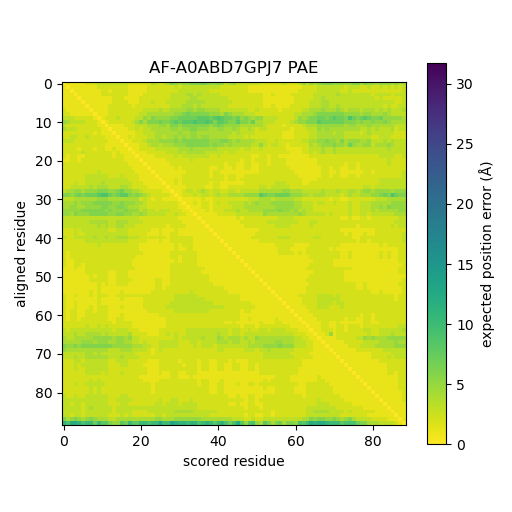 -11.388 -1.964 1.00 97.00 87 LEU A N 1
ATOM 687 C CA . LEU A 1 87 ? 8.548 -10.103 -2.287 1.00 97.00 87 LEU A CA 1
ATOM 688 C C . LEU A 1 87 ? 10.070 -10.094 -2.143 1.00 97.00 87 LEU A C 1
ATOM 690 O O . LEU A 1 87 ? 10.678 -9.201 -2.717 1.00 97.00 87 LEU A O 1
ATOM 694 N N . THR A 1 88 ? 10.686 -11.132 -1.568 1.00 94.81 88 THR A N 1
ATOM 695 C CA . THR A 1 88 ? 12.150 -11.276 -1.478 1.00 94.81 88 THR A CA 1
ATOM 696 C C . THR A 1 88 ? 12.862 -11.043 -2.821 1.00 94.81 88 THR A C 1
ATOM 698 O O . THR A 1 88 ? 12.421 -11.542 -3.866 1.00 94.81 88 THR A O 1
ATOM 701 N N . GLY A 1 89 ? 13.955 -10.280 -2.767 1.00 85.75 89 GLY A N 1
ATOM 702 C CA . GLY A 1 89 ? 14.756 -9.773 -3.886 1.00 85.75 89 GLY A CA 1
ATOM 703 C C . GLY A 1 89 ? 15.356 -8.422 -3.518 1.00 85.75 89 GLY A C 1
ATOM 704 O O . GLY A 1 89 ? 16.298 -8.012 -4.223 1.00 85.75 89 GLY A O 1
#

Radius of gyration: 13.51 Å; Cα contacts (8 Å, |Δi|>4): 106; chains: 1; bounding box: 28×26×37 Å